Protein AF-A0A1N7PA67-F1 (afdb_monomer)

Solvent-accessible surface area (backbone atoms only — not comparable to full-atom values): 8543 Å² total; per-residue (Å²): 138,82,85,88,79,80,82,81,77,80,77,80,72,81,80,79,74,73,66,62,72,39,72,24,36,33,34,36,27,52,82,78,43,73,80,41,72,45,81,26,44,33,36,57,47,76,79,79,12,32,37,39,33,56,89,44,48,43,38,38,40,45,42,77,50,94,58,35,27,43,32,22,20,26,91,46,75,61,48,95,48,60,74,40,78,56,48,71,26,35,58,56,89,59,26,37,34,33,93,50,31,40,41,33,57,40,84,50,57,68,69,58,44,52,53,57,58,71,66,50,73,86,80,73,86,77,70,85,70,77,93,75,83,87,86,82,79,84,81,86,130

pLDDT: mean 83.37, std 19.82, range [38.62, 98.75]

Structure (mmCIF, N/CA/C/O backbone):
data_AF-A0A1N7PA67-F1
#
_entry.id   AF-A0A1N7PA67-F1
#
loop_
_atom_site.group_PDB
_atom_site.id
_atom_site.type_symbol
_atom_site.label_atom_id
_atom_site.label_alt_id
_atom_site.label_comp_id
_atom_site.label_asym_id
_atom_site.label_entity_id
_atom_site.label_seq_id
_atom_site.pdbx_PDB_ins_code
_atom_site.Cartn_x
_atom_site.Cartn_y
_atom_site.Cartn_z
_atom_site.occupancy
_atom_site.B_iso_or_equiv
_atom_site.auth_seq_id
_atom_site.auth_comp_id
_atom_site.auth_asym_id
_atom_site.auth_atom_id
_atom_site.pdbx_PDB_model_num
ATOM 1 N N . MET A 1 1 ? -14.088 21.469 63.007 1.00 38.97 1 MET A N 1
ATOM 2 C CA . MET A 1 1 ? -14.057 22.537 61.977 1.00 38.97 1 MET A CA 1
ATOM 3 C C . MET A 1 1 ? -12.636 22.572 61.430 1.00 38.97 1 MET A C 1
ATOM 5 O O . MET A 1 1 ? -11.745 22.620 62.250 1.00 38.97 1 MET A O 1
ATOM 9 N N . ARG A 1 2 ? -12.306 22.539 60.140 1.00 51.06 2 ARG A N 1
ATOM 10 C CA . ARG A 1 2 ? -13.069 22.588 58.890 1.00 51.06 2 ARG A CA 1
ATOM 11 C C . ARG A 1 2 ? -11.987 22.504 57.780 1.00 51.06 2 ARG A C 1
ATOM 13 O O . ARG A 1 2 ? -11.033 23.264 57.846 1.00 51.06 2 ARG A O 1
ATOM 20 N N . PHE A 1 3 ? -12.153 21.584 56.828 1.00 48.88 3 PHE A N 1
ATOM 21 C CA . PHE A 1 3 ? -11.489 21.474 55.511 1.00 48.88 3 PHE A CA 1
ATOM 22 C C . PHE A 1 3 ? -9.955 21.330 55.408 1.00 48.88 3 PHE A C 1
ATOM 24 O O . PHE A 1 3 ? -9.230 22.306 55.265 1.00 48.88 3 PHE A O 1
ATOM 31 N N . LEU A 1 4 ? -9.498 20.081 55.264 1.00 49.75 4 LEU A N 1
ATOM 32 C CA . LEU A 1 4 ? -8.343 19.746 54.421 1.00 49.75 4 LEU A CA 1
ATOM 33 C C . LEU A 1 4 ? -8.885 19.294 53.057 1.00 49.75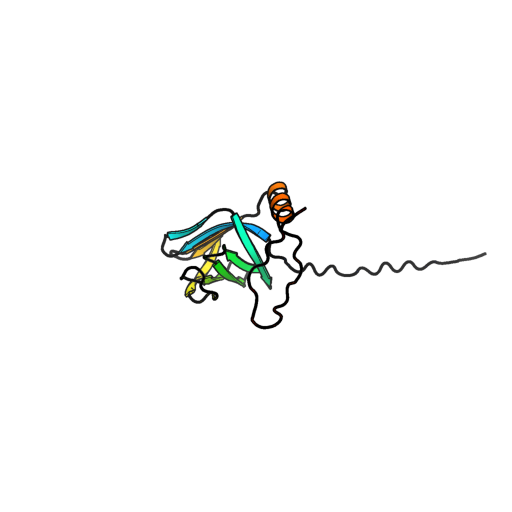 4 LEU A C 1
ATOM 35 O O . LEU A 1 4 ? -9.302 18.151 52.891 1.00 49.75 4 LEU A O 1
ATOM 39 N N . ILE A 1 5 ? -8.959 20.225 52.104 1.00 57.56 5 ILE A N 1
ATOM 40 C CA . ILE A 1 5 ? -9.274 19.927 50.701 1.00 57.56 5 ILE A CA 1
ATOM 41 C C . ILE A 1 5 ? -7.961 19.498 50.042 1.00 57.56 5 ILE A C 1
ATOM 43 O O . ILE A 1 5 ? -7.123 20.331 49.707 1.00 57.56 5 ILE A O 1
ATOM 47 N N . LEU A 1 6 ? -7.770 18.188 49.885 1.00 55.84 6 LEU A N 1
ATOM 48 C CA . LEU A 1 6 ? -6.744 17.623 49.011 1.00 55.84 6 LEU A CA 1
ATOM 49 C C . LEU A 1 6 ? -7.211 17.815 47.564 1.00 55.84 6 LEU A C 1
ATOM 51 O O . LEU A 1 6 ? -8.043 17.061 47.063 1.00 55.84 6 LEU A O 1
ATOM 55 N N . ALA A 1 7 ? -6.714 18.860 46.906 1.00 59.38 7 ALA A N 1
ATOM 56 C CA . ALA A 1 7 ? -6.933 19.080 45.483 1.00 59.38 7 ALA A CA 1
ATOM 57 C C . ALA A 1 7 ? -6.129 18.042 44.677 1.00 59.38 7 ALA A C 1
ATOM 59 O O . ALA A 1 7 ? -4.968 18.262 44.339 1.00 59.38 7 ALA A O 1
ATOM 60 N N . LEU A 1 8 ? -6.749 16.894 44.388 1.00 58.50 8 LEU A N 1
ATOM 61 C CA . LEU A 1 8 ? -6.258 15.915 43.417 1.00 58.50 8 LEU A CA 1
ATOM 62 C C . LEU A 1 8 ? -6.449 16.494 42.003 1.00 58.50 8 LEU A C 1
ATOM 64 O O . LEU A 1 8 ? -7.474 16.286 41.357 1.00 58.50 8 LEU A O 1
ATOM 68 N N . TRP A 1 9 ? -5.477 17.265 41.521 1.00 59.59 9 TRP A N 1
ATOM 69 C CA . TRP A 1 9 ? -5.400 17.612 40.103 1.00 59.59 9 TRP A CA 1
ATOM 70 C C . TRP A 1 9 ? -4.902 16.387 39.333 1.00 59.59 9 TRP A C 1
ATOM 72 O O . TRP A 1 9 ? -3.703 16.138 39.239 1.00 59.59 9 TRP A O 1
ATOM 82 N N . ALA A 1 10 ? -5.835 15.594 38.805 1.00 64.06 10 ALA A N 1
ATOM 83 C CA . ALA A 1 10 ? -5.526 14.565 37.823 1.00 64.06 10 ALA A CA 1
ATOM 84 C C . ALA A 1 10 ? -5.069 15.256 36.528 1.00 64.06 10 ALA A C 1
ATOM 86 O O . ALA A 1 10 ? -5.883 15.738 35.741 1.00 64.06 10 ALA A O 1
ATOM 87 N N . VAL A 1 11 ? -3.754 15.352 36.332 1.00 66.25 11 VAL A N 1
ATOM 88 C CA . VAL A 1 11 ? -3.163 15.793 35.066 1.00 66.25 11 VAL A CA 1
ATOM 89 C C . VAL A 1 11 ? -3.494 14.731 34.016 1.00 66.25 11 VAL A C 1
ATOM 91 O O . VAL A 1 11 ? -2.887 13.663 33.984 1.00 66.25 11 VAL A O 1
ATOM 94 N N . LEU A 1 12 ? -4.491 15.013 33.176 1.00 62.56 12 LEU A N 1
ATOM 95 C CA . LEU A 1 12 ? -4.770 14.265 31.951 1.00 62.56 12 LEU A CA 1
ATOM 96 C C . LEU A 1 12 ? -3.612 14.516 30.981 1.00 62.56 12 LEU A C 1
ATOM 98 O O . LEU A 1 12 ? -3.642 15.463 30.199 1.00 62.56 12 LEU A O 1
ATOM 102 N N . LEU A 1 13 ? -2.560 13.704 31.070 1.00 60.62 13 LEU A N 1
ATOM 103 C CA . LEU A 1 13 ? -1.516 13.673 30.053 1.00 60.62 13 LEU A CA 1
ATOM 104 C C . LEU A 1 13 ? -2.157 13.170 28.749 1.00 60.62 13 LEU A C 1
ATOM 106 O O . LEU A 1 13 ? -2.636 12.033 28.726 1.00 60.62 13 LEU A O 1
ATOM 110 N N . PRO A 1 14 ? -2.208 13.971 27.669 1.00 52.53 14 PRO A N 1
ATOM 111 C CA . PRO A 1 14 ? -2.666 13.474 26.383 1.00 52.53 14 PRO A CA 1
ATOM 112 C C . PRO A 1 14 ? -1.706 12.375 25.925 1.00 52.53 14 PRO A C 1
ATOM 114 O O . PRO A 1 14 ? -0.515 12.611 25.721 1.00 52.53 14 PRO A O 1
ATOM 117 N N . SER A 1 15 ? -2.217 11.151 25.796 1.00 56.06 15 SER A N 1
ATOM 118 C CA . SER A 1 15 ? -1.483 10.047 25.190 1.00 56.06 15 SER A CA 1
ATOM 119 C C . SER A 1 15 ? -1.315 10.350 23.706 1.00 56.06 15 SER A C 1
ATOM 121 O O . SER A 1 15 ? -2.202 10.085 22.897 1.00 56.06 15 SER A O 1
ATOM 123 N N . PHE A 1 16 ? -0.178 10.933 23.338 1.00 51.09 16 PHE A N 1
ATOM 124 C CA . PHE A 1 16 ? 0.253 10.955 21.950 1.00 51.09 16 PHE A CA 1
ATOM 125 C C . PHE A 1 16 ? 0.626 9.519 21.575 1.00 51.09 16 PHE A C 1
ATOM 127 O O . PHE A 1 16 ? 1.750 9.078 21.799 1.00 51.09 16 PHE A O 1
ATOM 134 N N . ALA A 1 17 ? -0.346 8.758 21.071 1.00 56.59 17 ALA A N 1
ATOM 135 C CA . ALA A 1 17 ? -0.073 7.472 20.455 1.00 56.59 17 ALA A CA 1
ATOM 136 C C . ALA A 1 17 ? 0.718 7.747 19.173 1.00 56.59 17 ALA A C 1
ATOM 138 O O . ALA A 1 17 ? 0.150 8.163 18.161 1.00 56.59 17 ALA A O 1
ATOM 139 N N . LEU A 1 18 ? 2.041 7.570 19.233 1.00 55.53 18 LEU A N 1
ATOM 140 C CA . LEU A 1 18 ? 2.832 7.439 18.020 1.00 55.53 18 LEU A CA 1
ATOM 141 C C . LEU A 1 18 ? 2.254 6.249 17.266 1.00 55.53 18 LEU A C 1
ATOM 143 O O . LEU A 1 18 ? 2.085 5.161 17.816 1.00 55.53 18 LEU A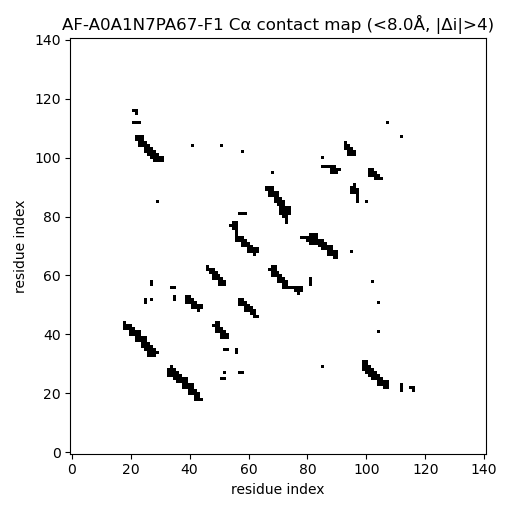 O 1
ATOM 147 N N . ALA A 1 19 ? 1.835 6.511 16.038 1.00 64.81 19 ALA A N 1
ATOM 148 C CA . ALA A 1 19 ? 1.224 5.500 15.214 1.00 64.81 19 ALA A CA 1
ATOM 149 C C . ALA A 1 19 ? 2.346 4.532 14.804 1.00 64.81 19 ALA A C 1
ATOM 151 O O . ALA A 1 19 ? 3.168 4.846 13.947 1.00 64.81 19 ALA A O 1
ATOM 152 N N . ASP A 1 20 ? 2.428 3.409 15.512 1.00 82.75 20 ASP A N 1
ATOM 153 C CA . ASP A 1 20 ? 3.512 2.444 15.354 1.00 82.75 20 ASP A CA 1
ATOM 154 C C . ASP A 1 20 ? 3.284 1.545 14.131 1.00 82.75 20 ASP A C 1
ATOM 156 O O . ASP A 1 20 ? 2.153 1.360 13.653 1.00 82.75 20 ASP A O 1
ATOM 160 N N . THR A 1 21 ? 4.375 0.988 13.617 1.00 90.50 21 THR A N 1
ATOM 161 C CA . THR A 1 21 ? 4.321 0.017 12.529 1.00 90.50 21 THR A CA 1
ATOM 162 C C . THR A 1 21 ? 3.699 -1.268 13.058 1.00 90.50 21 THR A C 1
ATOM 164 O O . THR A 1 21 ? 4.099 -1.791 14.094 1.00 90.50 21 THR A O 1
ATOM 167 N N . ARG A 1 22 ? 2.699 -1.794 12.350 1.00 92.19 22 ARG A N 1
ATOM 168 C CA . ARG A 1 22 ? 1.937 -2.966 12.797 1.00 92.19 22 ARG A CA 1
ATOM 169 C C . ARG A 1 22 ? 1.795 -4.014 11.699 1.00 92.19 22 ARG A C 1
ATOM 171 O O . ARG A 1 22 ? 1.769 -3.655 10.521 1.00 92.19 22 ARG A O 1
ATOM 178 N N . PRO A 1 23 ? 1.631 -5.293 12.059 1.00 94.31 23 PRO A N 1
ATOM 179 C CA . PRO A 1 23 ? 1.357 -6.338 11.088 1.00 94.31 23 PRO A CA 1
ATOM 180 C C . PRO A 1 23 ? -0.084 -6.235 10.562 1.00 94.31 23 PRO A C 1
ATOM 182 O O . PRO A 1 23 ? -1.033 -6.002 11.312 1.00 94.31 23 PRO A O 1
ATOM 185 N N . VAL A 1 24 ? -0.245 -6.437 9.258 1.00 96.88 24 VAL A N 1
ATOM 186 C CA . VAL A 1 24 ? -1.528 -6.508 8.544 1.00 96.88 24 VAL A CA 1
ATOM 187 C C . VAL A 1 24 ? -1.511 -7.691 7.579 1.00 96.88 24 VAL A C 1
ATOM 189 O O . VAL A 1 24 ? -0.452 -8.241 7.279 1.00 96.88 24 VAL A O 1
ATOM 192 N N . ASN A 1 25 ? -2.673 -8.078 7.063 1.00 97.75 25 ASN A N 1
ATOM 193 C CA . ASN A 1 25 ? -2.727 -8.822 5.808 1.00 97.75 25 ASN A CA 1
ATOM 194 C C . ASN A 1 25 ? -2.797 -7.796 4.669 1.00 97.75 25 ASN A C 1
ATOM 196 O O . ASN A 1 25 ? -3.614 -6.879 4.747 1.00 97.75 25 ASN A O 1
ATOM 200 N N . CYS A 1 26 ? -1.971 -7.907 3.632 1.00 98.25 26 CYS A N 1
ATOM 201 C CA . CYS A 1 26 ? -1.977 -6.945 2.532 1.00 98.25 26 CYS A CA 1
ATOM 202 C C . CYS A 1 26 ? -1.788 -7.577 1.157 1.00 98.25 26 CYS A C 1
ATOM 204 O O . CYS A 1 26 ? -1.392 -8.735 1.012 1.00 98.25 26 CYS A O 1
ATOM 206 N N . GLU A 1 27 ? -2.086 -6.772 0.142 1.00 98.56 27 GLU A N 1
ATOM 207 C CA . GLU A 1 27 ? -1.802 -7.057 -1.257 1.00 98.56 27 GLU A CA 1
ATOM 208 C C . GLU A 1 27 ? -1.228 -5.810 -1.927 1.00 98.56 27 GLU A C 1
ATOM 210 O O . GLU A 1 27 ? -1.759 -4.716 -1.736 1.00 98.56 27 GLU A O 1
ATOM 215 N N . ILE A 1 28 ? -0.185 -5.990 -2.739 1.00 98.69 28 ILE A N 1
ATOM 216 C CA . ILE A 1 28 ? 0.322 -4.969 -3.661 1.00 98.69 28 ILE A CA 1
ATOM 217 C C . ILE A 1 28 ? 0.360 -5.584 -5.054 1.00 98.69 28 ILE A C 1
ATOM 219 O O . ILE A 1 28 ? 1.160 -6.483 -5.323 1.00 98.69 28 ILE A O 1
ATOM 223 N N . THR A 1 29 ? -0.506 -5.085 -5.928 1.00 98.75 29 THR A N 1
ATOM 224 C CA . THR A 1 29 ? -0.617 -5.489 -7.327 1.00 98.75 29 THR A CA 1
ATOM 225 C C . THR A 1 29 ? -0.329 -4.292 -8.216 1.00 98.75 29 THR A C 1
ATOM 227 O O . THR A 1 29 ? -1.002 -3.270 -8.088 1.00 98.75 29 THR A O 1
ATOM 230 N N . VAL A 1 30 ? 0.639 -4.422 -9.123 1.00 98.44 30 VAL A N 1
ATOM 231 C CA . VAL A 1 30 ? 1.025 -3.377 -10.082 1.00 98.44 30 VAL A CA 1
ATOM 232 C C . VAL A 1 30 ? 1.199 -4.014 -11.455 1.00 98.44 30 VAL A C 1
ATOM 234 O O . VAL A 1 30 ? 1.783 -5.087 -11.581 1.00 98.44 30 VAL A O 1
ATOM 237 N N . GLY A 1 31 ? 0.620 -3.411 -12.494 1.00 96.94 31 GLY A N 1
ATOM 238 C CA . GLY A 1 31 ? 0.635 -3.980 -13.846 1.00 96.94 31 GLY A CA 1
ATOM 239 C C . GLY A 1 31 ? -0.032 -5.361 -13.940 1.00 96.94 31 GLY A C 1
ATOM 240 O O . GLY A 1 31 ? 0.305 -6.148 -14.817 1.00 96.94 31 GLY A O 1
ATOM 241 N N . GLY A 1 32 ? -0.945 -5.682 -13.016 1.00 94.62 32 GLY A N 1
ATOM 242 C CA . GLY A 1 32 ? -1.582 -7.001 -12.918 1.00 94.62 32 GLY A CA 1
ATOM 243 C C . GLY A 1 32 ? -0.739 -8.086 -12.234 1.00 94.62 32 GLY A C 1
ATOM 244 O O . GLY A 1 32 ? -1.214 -9.212 -12.092 1.00 94.62 32 GLY A O 1
ATOM 245 N N . VAL A 1 33 ? 0.472 -7.769 -11.768 1.00 97.94 33 VAL A N 1
ATOM 246 C CA . VAL A 1 33 ? 1.344 -8.699 -11.038 1.00 97.94 33 VAL A CA 1
ATOM 247 C C . VAL A 1 33 ? 1.224 -8.455 -9.536 1.00 97.94 33 VAL A C 1
ATOM 249 O O . VAL A 1 33 ? 1.361 -7.324 -9.077 1.00 97.94 33 VAL A O 1
ATOM 252 N N . ARG A 1 34 ? 0.977 -9.519 -8.761 1.00 98.12 34 ARG A N 1
ATOM 253 C CA . ARG A 1 34 ? 0.918 -9.478 -7.289 1.00 98.12 34 ARG A CA 1
ATOM 254 C C . ARG A 1 34 ? 2.333 -9.570 -6.715 1.00 98.12 34 ARG A C 1
ATOM 256 O O . ARG A 1 34 ? 2.889 -10.660 -6.625 1.00 98.12 34 ARG A O 1
ATOM 263 N N . HIS A 1 35 ? 2.908 -8.436 -6.330 1.00 98.25 35 HIS A N 1
ATOM 264 C CA . HIS A 1 35 ? 4.260 -8.347 -5.764 1.00 98.25 35 HIS A CA 1
ATOM 265 C C . HIS A 1 35 ? 4.302 -8.680 -4.270 1.00 98.25 35 HIS A C 1
ATOM 267 O O . HIS A 1 35 ? 5.281 -9.241 -3.782 1.00 98.25 35 HIS A O 1
ATOM 273 N N . VAL A 1 36 ? 3.229 -8.357 -3.543 1.00 98.31 36 VAL A N 1
ATOM 274 C CA . VAL A 1 36 ? 3.073 -8.687 -2.120 1.00 98.31 36 VAL A CA 1
ATOM 275 C C . VAL A 1 36 ? 1.705 -9.313 -1.903 1.00 98.31 36 VAL A C 1
ATOM 277 O O . VAL A 1 36 ? 0.708 -8.865 -2.469 1.00 98.31 36 VAL A O 1
ATOM 280 N N . THR A 1 37 ? 1.646 -10.368 -1.097 1.00 97.62 37 THR A N 1
ATOM 281 C CA . THR A 1 37 ? 0.405 -10.999 -0.637 1.00 97.62 37 THR A CA 1
ATOM 282 C C . THR A 1 37 ? 0.650 -11.639 0.724 1.00 97.62 37 THR A C 1
ATOM 284 O O . THR A 1 37 ? 1.688 -12.266 0.930 1.00 97.62 37 THR A O 1
ATOM 287 N N . GLY A 1 38 ? -0.318 -11.529 1.630 1.00 96.00 38 GLY A N 1
ATOM 288 C CA . GLY A 1 38 ? -0.252 -12.155 2.947 1.00 96.00 38 GLY A CA 1
ATOM 289 C C . GLY A 1 38 ? 0.190 -11.178 4.029 1.00 96.00 38 GLY A C 1
ATOM 290 O O . GLY A 1 38 ? -0.048 -9.972 3.940 1.00 96.00 38 GLY A O 1
ATOM 291 N N . ARG A 1 39 ? 0.824 -11.707 5.080 1.00 95.25 39 ARG A N 1
ATOM 292 C CA . ARG A 1 39 ? 1.271 -10.893 6.212 1.00 95.25 39 ARG A CA 1
ATOM 293 C C . ARG A 1 39 ? 2.369 -9.925 5.782 1.00 95.25 39 ARG A C 1
ATOM 295 O O . ARG A 1 39 ? 3.344 -10.324 5.152 1.00 95.25 39 ARG A O 1
ATOM 302 N N . CYS A 1 40 ? 2.209 -8.666 6.155 1.00 96.38 40 CYS A N 1
ATOM 303 C CA . CYS A 1 40 ? 3.136 -7.601 5.816 1.00 96.38 40 CYS A CA 1
ATOM 304 C C . CYS A 1 40 ? 3.047 -6.475 6.861 1.00 96.38 40 CYS A C 1
ATOM 306 O O . CYS A 1 40 ? 2.191 -6.525 7.751 1.00 96.38 40 CYS A O 1
ATOM 308 N N . TYR A 1 41 ? 3.926 -5.479 6.793 1.00 95.38 41 TYR A N 1
ATOM 309 C CA . TYR A 1 41 ? 3.878 -4.338 7.701 1.00 95.38 41 TYR A CA 1
ATOM 310 C C . TYR A 1 41 ? 2.968 -3.233 7.157 1.00 95.38 41 TYR A C 1
ATOM 312 O O . TYR A 1 41 ? 2.835 -3.034 5.950 1.00 95.38 41 TYR A O 1
ATOM 320 N N . PHE A 1 42 ? 2.371 -2.476 8.070 1.00 97.25 42 PHE A N 1
ATOM 321 C CA . PHE A 1 42 ? 1.668 -1.228 7.810 1.00 97.25 42 PHE A CA 1
ATOM 322 C C . PHE A 1 42 ? 2.247 -0.159 8.727 1.00 97.25 42 PHE A C 1
ATOM 324 O O . PHE A 1 42 ? 2.147 -0.273 9.950 1.00 97.25 42 PHE A O 1
ATOM 331 N N . SER A 1 43 ? 2.804 0.892 8.140 1.00 96.19 43 SER A N 1
ATOM 332 C CA . SER A 1 43 ? 3.356 2.035 8.857 1.00 96.19 43 SER A CA 1
ATOM 333 C C . SER A 1 43 ? 2.463 3.263 8.632 1.00 96.19 43 SER A C 1
ATOM 335 O O . SER A 1 43 ? 2.458 3.831 7.534 1.00 96.19 43 SER A O 1
ATOM 337 N N . PRO A 1 44 ? 1.628 3.648 9.614 1.00 96.00 44 PRO A N 1
ATOM 338 C CA . PRO A 1 44 ? 0.764 4.822 9.500 1.00 96.00 44 PRO A CA 1
ATOM 339 C C . PRO A 1 44 ? 1.575 6.128 9.443 1.00 96.00 44 PRO A C 1
ATOM 341 O O . PRO A 1 44 ? 2.572 6.297 10.136 1.00 96.00 44 PRO A O 1
ATOM 344 N N . ARG A 1 45 ? 1.096 7.090 8.655 1.00 94.44 45 ARG A N 1
ATOM 345 C CA . ARG A 1 45 ? 1.586 8.474 8.575 1.00 94.44 45 ARG A CA 1
ATOM 346 C C . ARG A 1 45 ? 0.430 9.452 8.843 1.00 94.44 45 ARG A C 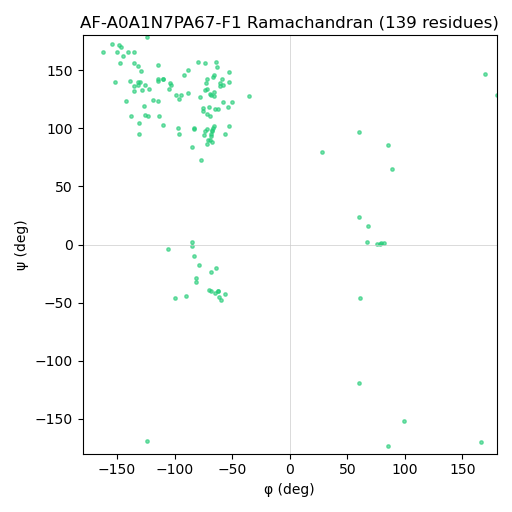1
ATOM 348 O O . ARG A 1 45 ? -0.711 9.058 9.094 1.00 94.44 45 ARG A O 1
ATOM 355 N N . SER A 1 46 ? 0.721 10.752 8.836 1.00 92.44 46 SER A N 1
ATOM 356 C CA . SER A 1 46 ? -0.285 11.790 9.081 1.00 92.44 46 SER A CA 1
ATOM 357 C C . SER A 1 46 ? -1.384 11.808 8.008 1.00 92.44 46 SER A C 1
ATOM 359 O O . SER A 1 46 ? -1.191 11.401 6.861 1.00 92.44 46 SER A O 1
ATOM 361 N N . GLY A 1 47 ? -2.575 12.273 8.395 1.00 92.19 47 GLY A N 1
ATOM 362 C CA . GLY A 1 47 ? -3.697 12.453 7.465 1.00 92.19 47 GLY A CA 1
ATOM 363 C C . GLY A 1 47 ? -4.292 11.155 6.906 1.00 92.19 47 GLY A C 1
ATOM 364 O O . GLY A 1 47 ? -4.999 11.201 5.908 1.00 92.19 47 GLY A O 1
ATOM 365 N N . GLY A 1 48 ? -4.008 10.001 7.520 1.00 94.31 48 GLY A N 1
ATOM 366 C CA . GLY A 1 48 ? -4.443 8.695 7.016 1.00 94.31 48 GLY A CA 1
ATOM 367 C C . GLY A 1 48 ? -3.550 8.127 5.911 1.00 94.31 48 GLY A C 1
ATOM 368 O O . GLY A 1 48 ? -3.825 7.031 5.432 1.00 94.31 48 GLY A O 1
ATOM 369 N N . SER A 1 49 ? -2.481 8.838 5.541 1.00 97.62 49 SER A N 1
ATOM 370 C CA . SER A 1 49 ? -1.421 8.317 4.677 1.00 97.62 49 SER A CA 1
ATOM 371 C C . SER A 1 49 ? -0.695 7.160 5.356 1.00 97.62 49 SER A C 1
ATOM 373 O O . SER A 1 49 ? -0.703 7.051 6.583 1.00 97.62 49 SER A O 1
ATOM 375 N N . PHE A 1 50 ? -0.050 6.292 4.587 1.00 98.12 50 PHE A N 1
ATOM 376 C CA . PHE A 1 50 ? 0.684 5.156 5.141 1.00 98.12 50 PHE A CA 1
ATOM 377 C C . PHE A 1 50 ? 1.683 4.577 4.144 1.00 98.12 50 PHE A C 1
ATOM 379 O O . PHE A 1 50 ? 1.616 4.840 2.946 1.00 98.12 50 PHE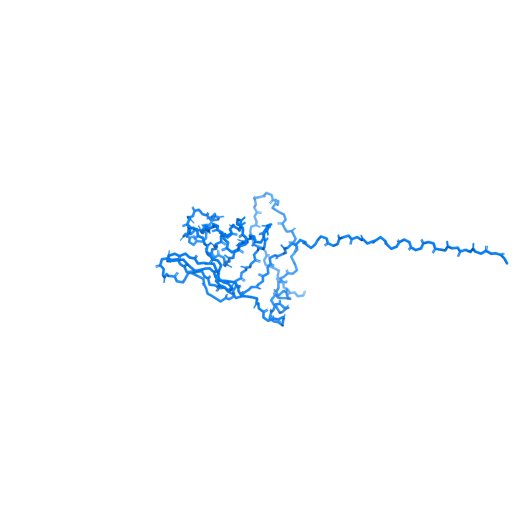 A O 1
ATOM 386 N N . GLN A 1 51 ? 2.584 3.751 4.662 1.00 98.25 51 GLN A N 1
ATOM 387 C CA . GLN A 1 51 ? 3.371 2.804 3.885 1.00 98.25 51 GLN A CA 1
ATOM 388 C C . GLN A 1 51 ? 2.906 1.383 4.205 1.00 98.25 51 GLN A C 1
ATOM 390 O O . GLN A 1 51 ? 2.569 1.080 5.351 1.00 98.25 51 GLN A O 1
ATOM 395 N N . VAL A 1 52 ? 2.879 0.509 3.207 1.00 98.56 52 VAL A N 1
ATOM 396 C CA . VAL A 1 52 ? 2.542 -0.908 3.374 1.00 98.56 52 VAL A CA 1
ATOM 397 C C . VAL A 1 52 ? 3.470 -1.757 2.521 1.00 98.56 52 VAL A C 1
ATOM 399 O O . VAL A 1 52 ? 3.792 -1.370 1.399 1.00 98.56 52 VAL A O 1
ATOM 402 N N . GLY A 1 53 ? 3.904 -2.908 3.025 1.00 97.94 53 GLY A N 1
ATOM 403 C CA . GLY A 1 53 ? 4.805 -3.766 2.268 1.00 97.94 53 GLY A CA 1
ATOM 404 C C . GLY A 1 53 ? 5.469 -4.857 3.087 1.00 97.94 53 GLY A C 1
ATOM 405 O O . GLY A 1 53 ? 5.107 -5.123 4.231 1.00 97.94 53 GLY A O 1
ATOM 406 N N . ASN A 1 54 ? 6.447 -5.502 2.471 1.00 96.38 54 ASN A N 1
ATOM 407 C CA . ASN A 1 54 ? 7.370 -6.430 3.110 1.00 96.38 54 ASN A CA 1
ATOM 408 C C . ASN A 1 54 ? 8.814 -5.960 2.868 1.00 96.38 54 ASN A C 1
ATOM 410 O O . ASN A 1 54 ? 9.038 -4.855 2.374 1.00 96.38 54 ASN A O 1
ATOM 414 N N . ASP A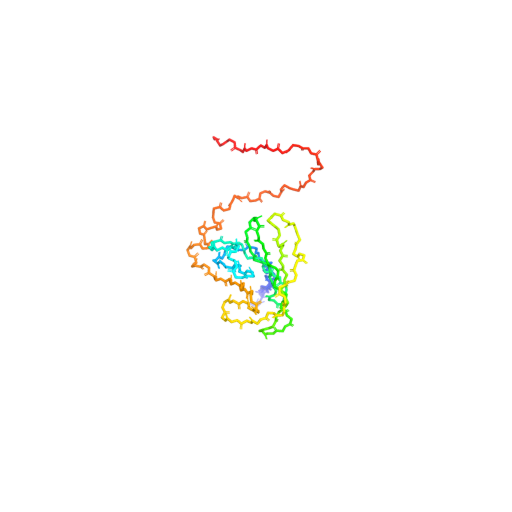 1 55 ? 9.790 -6.804 3.190 1.00 94.06 55 ASP A N 1
ATOM 415 C CA . ASP A 1 55 ? 11.208 -6.456 3.060 1.00 94.06 55 ASP A CA 1
ATOM 416 C C . ASP A 1 55 ? 11.648 -6.208 1.608 1.00 94.06 55 ASP A C 1
ATOM 418 O O . ASP A 1 55 ? 12.670 -5.573 1.377 1.00 94.06 55 ASP A O 1
ATOM 422 N N . SER A 1 56 ? 10.899 -6.708 0.619 1.00 96.25 56 SER A N 1
ATOM 423 C CA . SER A 1 56 ? 11.243 -6.603 -0.805 1.00 96.25 56 SER A CA 1
ATOM 424 C C . SER A 1 56 ? 10.491 -5.493 -1.527 1.00 96.25 56 SER A C 1
ATOM 426 O O . SER A 1 56 ? 11.101 -4.747 -2.287 1.00 96.25 56 SER A O 1
ATOM 428 N N . TYR A 1 57 ? 9.181 -5.385 -1.322 1.00 98.44 57 TYR A N 1
ATOM 429 C CA . TYR A 1 57 ? 8.321 -4.439 -2.027 1.00 98.44 57 TYR A CA 1
ATOM 430 C C . TYR A 1 57 ? 7.436 -3.678 -1.054 1.00 98.44 57 TYR A C 1
ATOM 432 O O . TYR A 1 57 ? 6.866 -4.258 -0.125 1.00 98.44 57 TYR A O 1
ATOM 440 N N . PHE A 1 58 ? 7.265 -2.387 -1.318 1.00 98.56 58 PHE A N 1
ATOM 441 C CA . PHE A 1 58 ? 6.380 -1.531 -0.543 1.00 98.56 58 PHE A CA 1
ATOM 442 C C . PHE A 1 58 ? 5.754 -0.438 -1.396 1.00 98.56 58 PHE A C 1
ATOM 444 O O . PHE A 1 58 ? 6.291 -0.040 -2.431 1.00 98.56 58 PHE A O 1
ATOM 451 N N . ALA A 1 59 ? 4.613 0.054 -0.925 1.00 98.75 59 ALA A N 1
ATOM 452 C CA . ALA A 1 59 ? 3.894 1.168 -1.505 1.00 98.75 59 ALA A CA 1
ATOM 453 C C . ALA A 1 59 ? 3.632 2.247 -0.451 1.00 98.75 59 ALA A C 1
ATOM 455 O O . ALA A 1 59 ? 3.218 1.952 0.672 1.00 98.75 59 ALA A O 1
ATOM 456 N N . ASP A 1 60 ? 3.835 3.493 -0.857 1.00 98.44 60 ASP A N 1
ATOM 457 C CA . ASP A 1 60 ? 3.434 4.697 -0.148 1.00 98.44 60 ASP A CA 1
ATOM 458 C C . ASP A 1 60 ? 2.088 5.172 -0.699 1.00 98.44 60 ASP A C 1
ATOM 460 O O . ASP A 1 60 ? 1.941 5.400 -1.901 1.00 98.44 60 ASP A O 1
ATOM 464 N N . VAL A 1 61 ? 1.112 5.342 0.190 1.00 98.62 61 VAL A N 1
ATOM 465 C CA . VAL A 1 61 ? -0.204 5.910 -0.112 1.00 98.62 61 VAL A CA 1
ATOM 466 C C . VAL A 1 61 ? -0.323 7.245 0.609 1.00 98.62 61 VAL A C 1
ATOM 468 O O . VAL A 1 61 ? -0.419 7.296 1.837 1.00 98.62 61 VAL A O 1
ATOM 471 N N . SER A 1 62 ? -0.322 8.325 -0.164 1.00 98.31 62 SER A N 1
ATOM 472 C CA . SER A 1 62 ? -0.447 9.700 0.318 1.00 98.31 62 SER A CA 1
ATOM 473 C C . SER A 1 62 ? -1.895 10.152 0.190 1.00 98.31 62 SER A C 1
ATOM 475 O O . SER A 1 62 ? -2.353 10.479 -0.902 1.00 98.31 62 SER A O 1
ATOM 477 N N . VAL A 1 63 ? -2.640 10.133 1.294 1.00 98.12 63 VAL A N 1
ATOM 478 C CA . VAL A 1 63 ? -4.056 10.514 1.306 1.00 98.12 63 VAL A CA 1
ATOM 479 C C . VAL A 1 63 ? -4.175 12.031 1.221 1.00 98.12 63 VAL A C 1
ATOM 481 O O . VAL A 1 63 ? -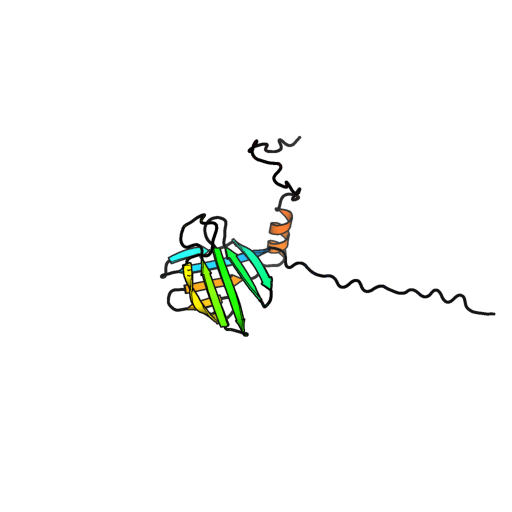3.743 12.756 2.114 1.00 98.12 63 VAL A O 1
ATOM 484 N N . ASN A 1 64 ? -4.802 12.498 0.145 1.00 96.00 64 ASN A N 1
ATOM 485 C CA . ASN A 1 64 ? -4.981 13.920 -0.137 1.00 96.00 64 ASN A CA 1
ATOM 486 C C . ASN A 1 64 ? -6.285 14.443 0.472 1.00 96.00 64 ASN A C 1
ATOM 488 O O . ASN A 1 64 ? -6.340 15.518 1.062 1.00 96.00 64 ASN A O 1
ATOM 492 N N . THR A 1 65 ? -7.360 13.672 0.307 1.00 96.62 65 THR A N 1
ATOM 493 C CA . THR A 1 65 ? -8.702 13.942 0.843 1.00 96.62 65 THR A CA 1
ATOM 494 C C . THR A 1 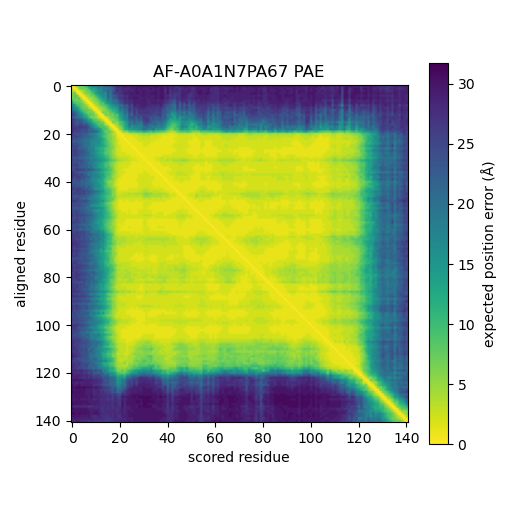65 ? -9.403 12.606 1.103 1.00 96.62 65 THR A C 1
ATOM 496 O O . THR A 1 65 ? -8.943 11.579 0.596 1.00 96.62 65 THR A O 1
ATOM 499 N N . PRO A 1 66 ? -10.514 12.565 1.863 1.00 96.19 66 PRO A N 1
ATOM 500 C CA . PRO A 1 66 ? -11.246 11.320 2.081 1.00 96.19 66 PRO A CA 1
ATOM 501 C C . PRO A 1 66 ? -11.550 10.591 0.761 1.00 96.19 66 PRO A C 1
ATOM 503 O O . PRO A 1 66 ? -12.157 11.156 -0.147 1.00 96.19 66 PRO A O 1
ATOM 506 N N . GLY A 1 67 ? -11.090 9.343 0.647 1.00 97.19 67 GLY A N 1
ATOM 507 C CA . GLY A 1 67 ? -11.282 8.499 -0.535 1.00 97.19 67 GLY A CA 1
ATOM 508 C C . GLY A 1 67 ? -10.369 8.783 -1.739 1.00 97.19 67 GLY A C 1
ATOM 509 O O . GLY A 1 67 ? -10.498 8.086 -2.748 1.00 97.19 67 GLY A O 1
ATOM 510 N N . GLN A 1 68 ? -9.449 9.754 -1.661 1.00 98.31 68 GLN A N 1
ATOM 511 C CA . GLN A 1 68 ? -8.502 10.089 -2.737 1.00 98.31 68 GLN A CA 1
ATOM 512 C C . GLN A 1 68 ? -7.059 10.124 -2.225 1.00 98.31 68 GLN A C 1
ATOM 514 O O . GLN A 1 68 ? -6.765 10.783 -1.225 1.00 98.31 68 GLN A O 1
ATOM 519 N N . ALA A 1 69 ? -6.149 9.478 -2.947 1.00 98.50 69 ALA A N 1
ATOM 520 C CA . ALA A 1 69 ? -4.731 9.450 -2.609 1.00 98.50 69 ALA A CA 1
ATOM 521 C C . ALA A 1 69 ? -3.854 9.451 -3.864 1.00 98.50 69 ALA A C 1
ATOM 523 O O . ALA A 1 69 ? -4.324 9.096 -4.941 1.00 98.50 69 ALA A O 1
ATOM 524 N N . ASP A 1 70 ? -2.580 9.787 -3.710 1.00 98.31 70 ASP A N 1
ATOM 525 C CA . ASP A 1 70 ? -1.541 9.485 -4.694 1.00 98.31 70 ASP A CA 1
ATOM 526 C C . ASP A 1 70 ? -0.703 8.307 -4.201 1.00 98.31 70 ASP A C 1
ATOM 528 O O . ASP A 1 70 ? -0.376 8.215 -3.015 1.00 98.31 70 ASP A O 1
ATOM 532 N N . GLY A 1 71 ? -0.361 7.393 -5.107 1.00 98.19 71 GLY A N 1
ATOM 533 C CA . GLY A 1 71 ? 0.444 6.218 -4.788 1.00 98.19 71 GLY A CA 1
ATOM 534 C C . GLY A 1 71 ? 1.838 6.273 -5.394 1.00 98.19 71 GLY A C 1
ATOM 535 O O . GLY A 1 71 ? 1.995 6.682 -6.544 1.00 98.19 71 GLY A O 1
ATOM 536 N N . HIS A 1 72 ? 2.830 5.787 -4.653 1.00 98.62 72 HIS A N 1
ATOM 537 C CA . HIS A 1 72 ? 4.164 5.485 -5.169 1.00 98.62 72 HIS A CA 1
ATOM 538 C C . HIS A 1 72 ? 4.639 4.130 -4.640 1.00 98.62 72 HIS A C 1
ATOM 540 O O . HIS A 1 72 ? 4.185 3.680 -3.594 1.00 98.62 72 HIS A O 1
ATOM 546 N N . TRP A 1 73 ? 5.554 3.466 -5.336 1.00 98.69 73 TRP A N 1
ATOM 547 C CA . TRP A 1 73 ? 6.143 2.202 -4.890 1.00 98.69 73 TRP A CA 1
ATOM 548 C C . TRP A 1 73 ? 7.592 2.078 -5.329 1.00 98.69 73 TRP A C 1
ATOM 550 O O . TRP A 1 73 ? 8.105 2.897 -6.093 1.00 98.69 73 TRP A O 1
ATOM 560 N N . ASN A 1 74 ? 8.272 1.068 -4.805 1.00 98.31 74 ASN A N 1
ATOM 561 C CA . ASN A 1 74 ? 9.699 0.906 -5.023 1.00 98.31 74 ASN A CA 1
ATOM 562 C C . ASN A 1 74 ? 10.072 0.300 -6.384 1.00 98.31 74 ASN A C 1
ATOM 564 O O . ASN A 1 74 ? 11.199 0.504 -6.807 1.00 98.31 74 ASN A O 1
ATOM 568 N N . ALA A 1 75 ? 9.138 -0.342 -7.099 1.00 97.56 75 ALA A N 1
ATOM 569 C CA . ALA A 1 75 ? 9.286 -0.975 -8.424 1.00 97.56 75 ALA A CA 1
ATOM 570 C C . ALA A 1 75 ? 10.304 -2.119 -8.533 1.00 97.56 75 ALA A C 1
ATOM 572 O O . ALA A 1 75 ? 9.979 -3.176 -9.071 1.00 97.56 75 ALA A O 1
ATOM 573 N N . ASP A 1 76 ? 11.496 -1.924 -7.988 1.00 97.50 76 ASP A N 1
ATOM 574 C CA . ASP A 1 76 ? 12.564 -2.901 -7.900 1.00 97.50 76 ASP A CA 1
ATOM 575 C C . ASP A 1 76 ? 12.633 -3.465 -6.477 1.00 97.50 76 ASP A C 1
ATOM 577 O O . ASP A 1 76 ? 12.549 -2.706 -5.501 1.00 97.50 76 ASP A O 1
ATOM 581 N N . PRO A 1 77 ? 12.810 -4.789 -6.327 1.00 95.81 77 PRO A N 1
ATOM 582 C CA . PRO A 1 77 ? 12.900 -5.403 -5.016 1.00 95.81 77 PRO A CA 1
ATOM 583 C C . PRO A 1 77 ? 14.096 -4.832 -4.250 1.00 95.81 77 PRO A C 1
ATOM 585 O O . PRO A 1 77 ? 15.175 -4.658 -4.814 1.00 95.81 77 PRO A O 1
ATOM 588 N N . LEU A 1 78 ? 13.909 -4.580 -2.954 1.00 92.81 78 LEU A N 1
ATOM 589 C CA . LEU A 1 78 ? 14.918 -4.027 -2.039 1.00 92.81 78 LEU A CA 1
ATOM 590 C C . LEU A 1 78 ? 15.338 -2.574 -2.329 1.00 92.81 78 LEU A C 1
ATOM 592 O O . LEU A 1 78 ? 16.185 -2.046 -1.605 1.00 92.81 78 LEU A O 1
ATOM 596 N N . SER A 1 79 ? 14.760 -1.895 -3.332 1.00 95.50 79 SER A N 1
ATOM 597 C CA . SER A 1 79 ? 14.971 -0.449 -3.477 1.00 95.50 79 SER A CA 1
ATOM 598 C C . SER A 1 79 ? 14.450 0.276 -2.235 1.00 95.50 79 SER A C 1
ATOM 600 O O . SER A 1 79 ? 13.363 -0.029 -1.747 1.00 95.50 79 SER A O 1
ATOM 602 N N . THR A 1 80 ? 15.216 1.244 -1.730 1.00 93.62 80 THR A N 1
ATOM 603 C CA . THR A 1 80 ? 14.944 1.950 -0.467 1.00 93.62 80 THR A CA 1
ATOM 604 C C . THR A 1 80 ? 13.986 3.131 -0.613 1.00 93.62 80 THR A C 1
ATOM 606 O O . THR A 1 80 ? 13.670 3.790 0.377 1.00 93.62 80 THR A O 1
ATOM 609 N N . HIS A 1 81 ? 13.521 3.428 -1.830 1.00 94.94 81 HIS A N 1
ATOM 610 C CA . HIS A 1 81 ? 12.664 4.577 -2.116 1.00 94.94 81 HIS A CA 1
ATOM 611 C C . HIS A 1 81 ? 11.431 4.180 -2.931 1.00 94.94 81 HIS A C 1
ATOM 613 O O . HIS A 1 81 ? 11.531 3.419 -3.890 1.00 94.94 81 HIS A O 1
ATOM 619 N N . ALA A 1 82 ? 10.272 4.757 -2.593 1.00 96.12 82 ALA A N 1
ATOM 620 C CA . ALA A 1 82 ? 9.056 4.669 -3.403 1.00 96.12 82 ALA A CA 1
ATOM 621 C C . ALA A 1 82 ? 9.145 5.619 -4.612 1.00 96.12 82 ALA A C 1
ATOM 623 O O . ALA A 1 82 ? 8.536 6.684 -4.641 1.00 96.12 82 ALA A O 1
ATOM 624 N N . GLN A 1 83 ? 9.975 5.259 -5.585 1.00 96.69 83 GLN A N 1
ATOM 625 C CA . GLN A 1 83 ? 10.311 6.098 -6.738 1.00 96.69 83 GLN A CA 1
ATOM 626 C C . GLN A 1 83 ? 9.282 6.078 -7.873 1.00 96.69 83 GLN A C 1
ATOM 628 O O . GLN A 1 83 ? 9.172 7.044 -8.625 1.00 96.69 83 GLN A O 1
ATOM 633 N N . ALA A 1 84 ? 8.552 4.978 -8.039 1.00 98.31 84 ALA A N 1
ATOM 634 C CA . ALA A 1 84 ? 7.690 4.779 -9.190 1.00 98.31 84 ALA A CA 1
ATOM 635 C C . ALA A 1 84 ? 6.257 5.224 -8.871 1.00 98.31 84 ALA A C 1
ATOM 637 O O . ALA A 1 84 ? 5.700 4.777 -7.866 1.00 98.31 84 ALA A O 1
ATOM 638 N N . PRO A 1 85 ? 5.628 6.070 -9.704 1.00 98.25 85 PRO A N 1
ATOM 639 C CA . PRO A 1 85 ? 4.255 6.497 -9.482 1.00 98.25 85 PRO A CA 1
ATOM 640 C C . PRO A 1 85 ? 3.272 5.355 -9.766 1.00 98.25 85 PRO A C 1
ATOM 642 O O . PRO A 1 85 ? 3.432 4.590 -10.715 1.00 98.25 85 PRO A O 1
ATOM 645 N N . LEU A 1 86 ? 2.217 5.280 -8.960 1.00 98.12 86 LEU A N 1
ATOM 646 C CA . LEU A 1 86 ? 1.088 4.358 -9.124 1.00 98.12 86 LEU A CA 1
ATOM 647 C C . LEU A 1 86 ? -0.186 5.047 -9.636 1.00 98.12 86 LEU A C 1
ATOM 649 O O . LEU A 1 86 ? -1.190 4.380 -9.893 1.00 98.12 86 LEU A O 1
ATOM 653 N N . GLY A 1 87 ? -0.131 6.373 -9.787 1.00 94.69 87 GLY A N 1
ATOM 654 C CA . GLY A 1 87 ? -1.240 7.216 -10.220 1.00 94.69 87 GLY A CA 1
ATOM 655 C C . GLY A 1 87 ? -2.166 7.652 -9.082 1.00 94.69 87 GLY A C 1
ATOM 656 O O . GLY A 1 87 ? -1.900 7.414 -7.902 1.00 94.69 87 GLY A O 1
ATOM 657 N N . ALA A 1 88 ? -3.261 8.309 -9.473 1.00 98.06 88 ALA A N 1
ATOM 658 C CA . ALA A 1 88 ? -4.304 8.761 -8.561 1.00 98.06 88 ALA A CA 1
ATOM 659 C C . ALA A 1 88 ? -5.165 7.571 -8.116 1.00 98.06 88 ALA A C 1
ATOM 661 O O . ALA A 1 88 ? -5.866 6.952 -8.920 1.00 98.06 88 ALA A O 1
ATOM 662 N N . LEU A 1 89 ? -5.110 7.267 -6.826 1.00 98.62 89 LEU A N 1
ATOM 663 C CA . LEU A 1 89 ? -5.791 6.151 -6.194 1.00 98.62 89 LEU A CA 1
ATOM 664 C C . LEU A 1 89 ? -7.168 6.557 -5.657 1.00 98.62 89 LEU A C 1
ATOM 666 O O . LEU A 1 89 ? -7.377 7.657 -5.131 1.00 98.62 89 LEU A O 1
ATOM 670 N N . ARG A 1 90 ? -8.103 5.610 -5.723 1.00 98.56 90 ARG A N 1
ATOM 671 C CA . ARG A 1 90 ? -9.424 5.673 -5.095 1.00 98.56 90 ARG A CA 1
ATOM 672 C C . ARG A 1 90 ? -9.559 4.619 -4.015 1.00 98.56 90 ARG A C 1
ATOM 674 O O . ARG A 1 90 ? -9.115 3.490 -4.200 1.00 98.56 90 ARG A O 1
ATOM 681 N N . GLN A 1 91 ? -10.200 4.979 -2.912 1.00 98.19 91 GLN A N 1
ATOM 682 C CA . GLN A 1 91 ? -10.491 4.018 -1.858 1.00 98.19 91 GLN A CA 1
ATOM 683 C C . GLN A 1 91 ? -11.689 3.133 -2.230 1.00 98.19 91 GLN A C 1
ATOM 685 O O . GLN A 1 91 ? -12.779 3.630 -2.507 1.00 98.19 91 GLN A O 1
ATOM 690 N N . GLU A 1 92 ? -11.495 1.820 -2.167 1.00 98.06 92 GLU A N 1
ATOM 691 C CA . GLU A 1 92 ? -12.505 0.779 -2.351 1.00 98.06 92 GLU A CA 1
ATOM 692 C C . GLU A 1 92 ? -12.404 -0.229 -1.201 1.00 98.06 92 GLU A C 1
ATOM 694 O O . GLU A 1 92 ? -11.591 -1.158 -1.208 1.00 98.06 92 GLU A O 1
ATOM 699 N N . GLY A 1 93 ? -13.221 -0.026 -0.164 1.00 96.56 93 GLY A N 1
ATOM 700 C CA . GLY A 1 93 ? -13.158 -0.824 1.059 1.00 96.56 93 GLY A CA 1
ATOM 701 C C . GLY A 1 93 ? -11.790 -0.705 1.738 1.00 96.56 93 GLY A C 1
ATOM 702 O O . GLY A 1 93 ? -11.370 0.384 2.124 1.00 96.56 93 GLY A O 1
ATOM 703 N N . ALA A 1 94 ? -11.095 -1.834 1.879 1.00 97.12 94 ALA A N 1
ATOM 704 C CA . ALA A 1 94 ? -9.750 -1.899 2.458 1.00 97.12 94 ALA A CA 1
ATOM 705 C C . ALA A 1 94 ? -8.626 -1.624 1.440 1.00 97.12 94 ALA A C 1
ATOM 707 O O . ALA A 1 94 ? -7.448 -1.738 1.782 1.00 97.12 94 ALA A O 1
ATOM 708 N N . CYS A 1 95 ? -8.979 -1.322 0.188 1.00 98.56 95 CYS A N 1
ATOM 709 C CA . CYS A 1 95 ? -8.034 -1.168 -0.904 1.00 98.56 95 CYS A CA 1
ATOM 710 C C . CYS A 1 95 ? -7.988 0.263 -1.437 1.00 98.56 95 CYS A C 1
ATOM 712 O O . CYS A 1 95 ? -8.967 1.000 -1.385 1.00 98.56 95 CYS A O 1
ATOM 714 N N . TRP A 1 96 ? -6.848 0.613 -2.012 1.00 98.69 96 TRP A N 1
ATOM 715 C CA . TRP A 1 96 ? -6.617 1.784 -2.837 1.00 98.69 96 TRP A CA 1
ATOM 716 C C . TRP A 1 96 ? -6.305 1.314 -4.251 1.00 98.69 96 TRP A C 1
ATOM 718 O O . TRP A 1 96 ? -5.411 0.487 -4.448 1.00 98.69 96 TRP A O 1
ATOM 728 N N . VAL A 1 97 ? -7.073 1.787 -5.227 1.00 98.62 97 VAL A N 1
ATOM 729 C CA . VAL A 1 97 ? -7.041 1.258 -6.592 1.00 98.62 97 VAL A CA 1
ATOM 730 C C . VAL A 1 97 ? -6.872 2.352 -7.636 1.00 98.62 97 VAL A C 1
ATOM 732 O O . VAL A 1 97 ? -7.342 3.475 -7.469 1.00 98.62 97 VAL A O 1
ATOM 735 N N . ALA A 1 98 ? -6.225 1.985 -8.734 1.00 98.19 98 ALA A N 1
ATOM 736 C CA . ALA A 1 98 ? -6.136 2.737 -9.982 1.00 98.19 98 ALA A CA 1
ATOM 737 C C . ALA A 1 98 ? -6.033 1.726 -11.145 1.00 98.19 98 ALA A C 1
ATOM 739 O O . ALA A 1 98 ? -5.899 0.523 -10.896 1.00 98.19 98 ALA A O 1
ATOM 740 N N . PRO A 1 99 ? -6.100 2.142 -12.422 1.00 97.25 99 PRO A N 1
ATOM 741 C CA . PRO A 1 99 ? -5.899 1.221 -13.539 1.00 97.25 99 PRO A CA 1
ATOM 742 C C . PRO A 1 99 ? -4.575 0.450 -13.416 1.00 97.25 99 PRO A C 1
ATOM 744 O O . PRO A 1 99 ? -3.503 1.044 -13.395 1.00 97.25 99 PRO A O 1
ATOM 747 N N . GLY A 1 100 ? -4.654 -0.879 -13.309 1.00 96.69 100 GLY A N 1
ATOM 748 C CA . GLY A 1 100 ? -3.483 -1.750 -13.148 1.00 96.69 100 GLY A CA 1
ATOM 749 C C . GLY A 1 100 ? -2.848 -1.758 -11.750 1.00 96.69 100 GLY A C 1
ATOM 750 O O . GLY A 1 100 ? -1.895 -2.508 -11.554 1.00 96.69 100 GLY A O 1
ATOM 751 N N . THR A 1 101 ? -3.385 -1.001 -10.788 1.00 98.31 101 THR A N 1
ATOM 752 C CA . THR A 1 101 ? -2.868 -0.902 -9.417 1.00 98.31 101 THR A CA 1
ATOM 753 C C . THR A 1 101 ? -3.929 -1.293 -8.395 1.00 98.31 101 THR A C 1
ATOM 755 O O . THR A 1 101 ? -5.057 -0.797 -8.422 1.00 98.31 101 THR A O 1
ATOM 758 N N . ARG A 1 102 ? -3.549 -2.126 -7.425 1.00 98.69 102 ARG A N 1
ATOM 759 C CA . ARG A 1 102 ? -4.353 -2.426 -6.238 1.00 98.69 102 ARG A CA 1
ATOM 760 C C . ARG A 1 102 ? -3.448 -2.561 -5.020 1.00 98.69 102 ARG A C 1
ATOM 762 O O . ARG A 1 102 ? -2.553 -3.398 -5.007 1.00 98.69 102 ARG A O 1
ATOM 769 N N . ILE A 1 103 ? -3.713 -1.760 -3.995 1.00 98.69 103 ILE A N 1
ATOM 770 C CA . ILE A 1 103 ? -3.012 -1.790 -2.710 1.00 98.69 103 ILE A CA 1
ATOM 771 C C . ILE A 1 103 ? -4.046 -2.021 -1.619 1.00 98.69 103 ILE A C 1
ATOM 773 O O . ILE A 1 103 ? -4.858 -1.141 -1.357 1.00 98.69 103 ILE A O 1
ATOM 777 N N . CYS A 1 104 ? -4.044 -3.180 -0.978 1.00 98.69 104 CYS A N 1
ATOM 778 C CA . CYS A 1 104 ? -5.003 -3.511 0.073 1.00 98.69 104 CYS A CA 1
ATOM 779 C C . CYS A 1 104 ? -4.306 -3.676 1.414 1.00 98.69 104 CYS A C 1
ATOM 781 O O . CYS A 1 104 ? -3.227 -4.256 1.469 1.00 98.69 104 CYS A O 1
ATOM 783 N N . ALA A 1 105 ? -4.941 -3.226 2.494 1.00 98.12 105 ALA A N 1
ATOM 784 C CA . ALA A 1 105 ? -4.463 -3.445 3.854 1.00 98.12 105 ALA A CA 1
ATOM 785 C C . ALA A 1 105 ? -5.636 -3.800 4.774 1.00 98.12 105 ALA A C 1
ATOM 787 O O . ALA A 1 105 ? -6.484 -2.964 5.086 1.00 98.12 105 ALA A O 1
ATOM 788 N N . TRP A 1 106 ? -5.669 -5.048 5.229 1.00 97.88 106 TRP A N 1
ATOM 789 C CA . TRP A 1 106 ? -6.672 -5.570 6.148 1.00 97.88 106 TRP A CA 1
ATOM 790 C C . TRP A 1 106 ? -6.081 -5.726 7.544 1.00 97.88 106 TRP A C 1
ATOM 792 O O . TRP A 1 106 ? -4.998 -6.290 7.720 1.00 97.88 106 TRP A O 1
ATOM 802 N N . ALA A 1 107 ? -6.820 -5.264 8.551 1.00 95.00 107 ALA A N 1
ATOM 803 C CA . ALA A 1 107 ? -6.472 -5.544 9.936 1.00 95.00 107 ALA A CA 1
ATOM 804 C C . ALA A 1 107 ? -6.424 -7.061 10.168 1.00 95.00 107 ALA A C 1
ATOM 806 O O . ALA A 1 107 ? -7.298 -7.797 9.705 1.00 95.00 107 ALA A O 1
ATOM 807 N N . LEU A 1 108 ? -5.404 -7.515 10.894 1.00 93.62 108 LEU A N 1
ATOM 808 C CA . LEU A 1 108 ? -5.375 -8.883 11.391 1.00 93.62 108 LEU A CA 1
ATOM 809 C C . LEU A 1 108 ? -6.372 -9.038 12.548 1.00 93.62 108 LEU A C 1
ATOM 811 O O . LEU A 1 108 ? -6.665 -8.062 13.249 1.00 93.62 108 LEU A O 1
ATOM 815 N N . PRO A 1 109 ? -6.857 -10.263 12.811 1.00 92.56 109 PRO A N 1
ATOM 816 C CA . PRO A 1 109 ? -7.540 -10.567 14.060 1.00 92.56 109 PRO A CA 1
ATOM 817 C C . PRO A 1 109 ? -6.687 -10.156 15.269 1.00 92.56 109 PRO A C 1
ATOM 819 O O . PRO A 1 109 ? -5.455 -10.222 15.232 1.00 92.56 109 PRO A O 1
ATOM 822 N N . ALA A 1 110 ? -7.334 -9.758 16.368 1.00 88.50 110 ALA A N 1
ATOM 823 C CA . ALA A 1 110 ? -6.633 -9.269 17.558 1.00 88.50 110 ALA A CA 1
ATOM 824 C C . ALA A 1 110 ? -5.614 -10.288 18.102 1.00 88.50 110 ALA A C 1
ATOM 826 O O . ALA A 1 110 ? -4.483 -9.916 18.402 1.00 88.50 110 ALA A O 1
ATOM 827 N N . ALA A 1 111 ? -5.981 -11.574 18.140 1.00 89.81 111 ALA A N 1
ATOM 828 C CA . ALA A 1 111 ? -5.092 -12.646 18.586 1.00 89.81 111 ALA A CA 1
ATOM 829 C C . ALA A 1 111 ? -3.840 -12.786 17.699 1.00 89.81 111 ALA A C 1
ATOM 831 O O . ALA A 1 111 ? -2.736 -12.966 18.208 1.00 89.81 111 ALA A O 1
ATOM 832 N N . GLU A 1 112 ? -3.985 -12.650 16.378 1.00 88.81 112 GLU A N 1
ATOM 833 C CA . GLU A 1 112 ? -2.844 -12.685 15.455 1.00 88.81 112 GLU A CA 1
ATOM 834 C C . GLU A 1 112 ? -1.960 -11.448 15.585 1.00 88.81 112 GLU A C 1
ATOM 836 O O . GLU A 1 112 ? -0.737 -11.560 15.544 1.00 88.81 112 GLU A O 1
ATOM 841 N N . THR A 1 113 ? -2.571 -10.278 15.777 1.00 86.25 113 THR A N 1
ATOM 842 C CA . THR A 1 113 ? -1.838 -9.037 16.046 1.00 86.25 113 THR A CA 1
ATOM 843 C C . THR A 1 113 ? -0.998 -9.184 17.314 1.00 86.25 113 THR A C 1
ATOM 845 O O . THR A 1 113 ? 0.194 -8.901 17.293 1.00 86.25 113 THR A O 1
ATOM 848 N N . GLN A 1 114 ? -1.589 -9.690 18.401 1.00 84.62 114 GLN A N 1
ATOM 849 C CA . GLN A 1 114 ? -0.890 -9.922 19.667 1.00 84.62 114 GLN A CA 1
ATOM 850 C C . GLN A 1 114 ? 0.255 -10.927 19.521 1.00 84.62 114 GLN A C 1
ATOM 852 O O . GLN A 1 114 ? 1.351 -10.665 20.006 1.00 84.62 114 GLN A O 1
ATOM 857 N N . ALA A 1 115 ? 0.028 -12.046 18.828 1.00 86.06 115 ALA A N 1
ATOM 858 C CA . ALA A 1 115 ? 1.066 -13.047 18.595 1.00 86.06 115 ALA A CA 1
ATOM 859 C C . ALA A 1 115 ? 2.238 -12.488 17.772 1.00 86.06 115 ALA A C 1
ATOM 861 O O . ALA A 1 115 ? 3.392 -12.777 18.071 1.00 86.06 115 ALA A O 1
ATOM 862 N N . ALA A 1 116 ? 1.953 -11.671 16.756 1.00 80.19 116 ALA A N 1
ATOM 863 C CA . ALA A 1 116 ? 2.981 -11.049 15.930 1.00 80.19 116 ALA A CA 1
ATOM 864 C C . ALA A 1 116 ? 3.793 -9.994 16.700 1.00 80.19 116 ALA A C 1
ATOM 866 O O . ALA A 1 116 ? 5.013 -9.969 16.569 1.00 80.19 116 ALA A O 1
ATOM 867 N N . LEU A 1 117 ? 3.140 -9.186 17.542 1.00 80.69 117 LEU A N 1
ATOM 868 C CA . LEU A 1 117 ? 3.821 -8.231 18.423 1.00 80.69 117 LEU A CA 1
ATOM 869 C C . LEU A 1 117 ? 4.688 -8.946 19.470 1.00 80.69 117 LEU A C 1
ATOM 871 O O . LEU A 1 117 ? 5.816 -8.539 19.708 1.00 80.69 117 LEU A O 1
ATOM 875 N N . ALA A 1 118 ? 4.194 -10.037 20.064 1.00 81.56 118 ALA A N 1
ATOM 876 C CA . ALA A 1 118 ? 4.943 -10.821 21.049 1.00 81.56 118 ALA A CA 1
ATOM 877 C C . ALA A 1 118 ? 6.144 -11.575 20.449 1.00 81.56 118 ALA A C 1
ATOM 879 O O . ALA A 1 118 ? 7.071 -11.926 21.170 1.00 81.56 118 ALA A O 1
ATOM 880 N N . ALA A 1 119 ? 6.119 -11.849 19.143 1.00 78.94 119 ALA A N 1
ATOM 881 C CA . ALA A 1 119 ? 7.229 -12.468 18.427 1.00 78.94 119 ALA A CA 1
ATOM 882 C C . ALA A 1 119 ? 8.313 -11.462 18.002 1.00 78.94 119 ALA A C 1
ATOM 884 O O . ALA A 1 119 ? 9.375 -11.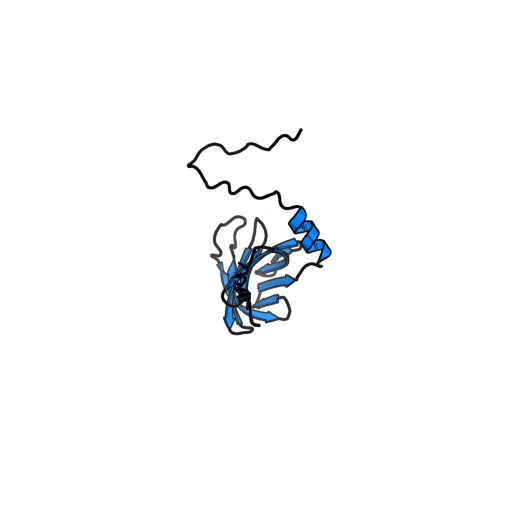887 17.543 1.00 78.94 119 ALA A O 1
ATOM 885 N N . GLN A 1 120 ? 8.070 -10.148 18.119 1.00 68.00 120 GLN A N 1
ATOM 886 C CA . GLN A 1 120 ? 9.123 -9.164 17.886 1.00 68.00 120 GLN A CA 1
ATOM 887 C C . GLN A 1 120 ? 10.166 -9.284 19.004 1.00 68.00 120 GLN A C 1
ATOM 889 O O . GLN A 1 120 ? 9.793 -9.275 20.176 1.00 68.00 120 GLN A O 1
ATOM 894 N N . PRO A 1 121 ? 11.464 -9.402 18.671 1.00 67.38 121 PRO A N 1
ATOM 895 C CA . PRO A 1 121 ? 12.503 -9.354 19.688 1.00 67.38 121 PRO A CA 1
ATOM 896 C C . PRO A 1 121 ? 12.413 -8.012 20.419 1.00 67.38 121 PRO A C 1
ATOM 898 O O . PRO A 1 121 ? 12.138 -6.994 19.778 1.00 67.38 121 PRO A O 1
ATOM 901 N N . ASP A 1 122 ? 12.656 -8.008 21.732 1.00 60.19 122 ASP A N 1
ATOM 902 C CA . ASP A 1 122 ? 12.753 -6.783 22.527 1.00 60.19 122 ASP A CA 1
ATOM 903 C C . ASP A 1 122 ? 13.778 -5.857 21.857 1.00 60.19 122 ASP A C 1
ATOM 905 O O . ASP A 1 122 ? 14.988 -6.092 21.896 1.00 60.19 122 ASP A O 1
ATOM 909 N N . GLY A 1 123 ? 13.279 -4.854 21.134 1.00 54.34 123 GLY A N 1
ATOM 910 C CA . GLY A 1 123 ? 14.093 -3.996 20.290 1.00 54.34 123 GLY A CA 1
ATOM 911 C C . GLY A 1 123 ? 15.006 -3.136 21.149 1.00 54.34 123 GLY A C 1
ATOM 912 O O . GLY A 1 123 ? 14.620 -2.052 21.578 1.00 54.34 123 GLY A O 1
ATOM 913 N N . VAL A 1 124 ? 16.235 -3.587 21.389 1.00 51.44 124 VAL A N 1
ATOM 914 C CA . VAL A 1 124 ? 17.294 -2.691 21.847 1.00 51.44 124 VAL A CA 1
ATOM 915 C C . VAL A 1 124 ? 17.639 -1.791 20.665 1.00 51.44 124 VAL A C 1
ATOM 917 O O . VAL A 1 124 ? 18.067 -2.267 19.615 1.00 51.44 124 VAL A O 1
ATOM 920 N N . MET A 1 125 ? 17.435 -0.484 20.832 1.00 44.69 125 MET A N 1
ATOM 921 C CA . MET A 1 125 ? 17.904 0.546 19.904 1.00 44.69 125 MET A CA 1
ATOM 922 C C . MET A 1 125 ? 19.425 0.420 19.732 1.00 44.69 125 MET A C 1
ATOM 924 O O . MET A 1 125 ? 20.204 0.950 20.523 1.00 44.69 125 MET A O 1
ATOM 928 N N . LEU A 1 126 ? 19.861 -0.286 18.690 1.00 47.50 126 LEU A N 1
ATOM 929 C CA . LEU A 1 126 ? 21.228 -0.210 18.196 1.00 47.50 126 LEU A CA 1
ATOM 930 C C . LEU A 1 126 ? 21.296 0.989 17.249 1.00 47.50 126 LEU A C 1
ATOM 932 O O . LEU A 1 126 ? 21.140 0.860 16.037 1.00 47.50 126 LEU A O 1
ATOM 936 N N . SER A 1 127 ? 21.491 2.183 17.813 1.00 44.12 127 SER A N 1
ATOM 937 C CA . SER A 1 127 ? 21.938 3.338 17.028 1.00 44.12 127 SER A CA 1
ATOM 938 C C . SER A 1 127 ? 23.207 2.948 16.261 1.00 44.12 127 SER A C 1
ATOM 940 O O . SER A 1 127 ? 24.068 2.286 16.851 1.00 44.12 127 SER A O 1
ATOM 942 N N . PRO A 1 128 ? 23.394 3.354 14.991 1.00 41.91 128 PRO A N 1
ATOM 943 C CA . PRO A 1 128 ? 24.649 3.094 14.308 1.00 41.91 128 PRO A CA 1
ATOM 944 C C . PRO A 1 128 ? 25.752 3.920 14.981 1.00 41.91 128 PRO A C 1
ATOM 946 O O . PRO A 1 128 ? 25.930 5.103 14.696 1.00 41.91 128 PRO A O 1
ATOM 949 N N . ILE A 1 129 ? 26.516 3.292 15.876 1.00 48.84 129 ILE A N 1
ATOM 950 C CA . ILE A 1 129 ? 27.913 3.673 16.062 1.00 48.84 129 ILE A CA 1
ATOM 951 C C . ILE A 1 129 ? 28.617 3.316 14.748 1.00 48.84 129 ILE A C 1
ATOM 953 O O . ILE A 1 129 ? 28.422 2.238 14.193 1.00 48.84 129 ILE A O 1
ATOM 957 N N . SER A 1 130 ? 29.323 4.285 14.183 1.00 41.94 130 SER A N 1
ATOM 958 C CA . SER A 1 130 ? 29.946 4.249 12.859 1.00 41.94 130 SER A CA 1
ATOM 959 C C . SER A 1 130 ? 30.512 2.884 12.436 1.00 41.94 130 SER A C 1
ATOM 961 O O . SER A 1 130 ? 31.346 2.317 13.136 1.00 41.94 130 SER A O 1
ATOM 963 N N . ALA A 1 131 ? 30.111 2.436 11.242 1.00 46.75 131 ALA A N 1
ATOM 964 C CA . ALA A 1 131 ? 30.866 1.596 10.308 1.00 46.75 131 ALA A CA 1
ATOM 965 C C . ALA A 1 131 ? 31.921 0.650 10.918 1.00 46.75 131 ALA A C 1
ATOM 967 O O . ALA A 1 131 ? 33.115 0.923 10.873 1.00 46.75 131 ALA A O 1
ATOM 968 N N . SER A 1 132 ? 31.484 -0.484 11.457 1.00 52.72 132 SER A N 1
ATOM 969 C CA . SER A 1 132 ? 32.163 -1.792 11.413 1.00 52.72 132 SER A CA 1
ATOM 970 C C . S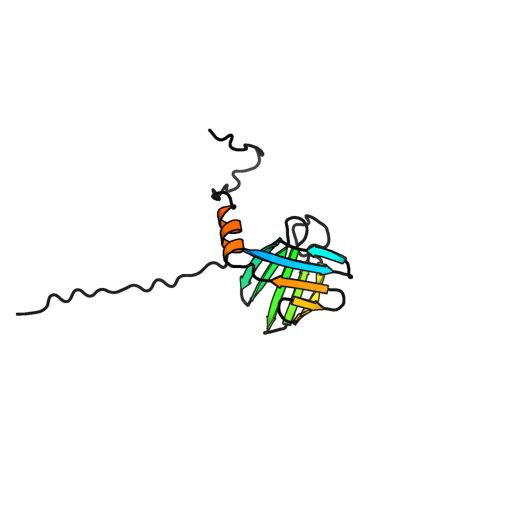ER A 1 132 ? 31.447 -2.736 12.374 1.00 52.72 132 SER A C 1
ATOM 972 O O . SER A 1 132 ? 30.992 -2.315 13.430 1.00 52.72 132 SER A O 1
ATOM 974 N N . SER A 1 133 ? 31.408 -4.025 12.044 1.00 48.56 133 SER A N 1
ATOM 975 C CA . SER A 1 133 ? 30.868 -5.111 12.884 1.00 48.56 133 SER A CA 1
ATOM 976 C C . SER A 1 133 ? 29.373 -5.391 12.705 1.00 48.56 133 SER A C 1
ATOM 978 O O . SER A 1 133 ? 28.564 -5.280 13.622 1.00 48.56 133 SER A O 1
ATOM 980 N N . ALA A 1 134 ? 29.018 -5.842 11.501 1.00 53.62 134 ALA A N 1
ATOM 981 C CA . ALA A 1 134 ? 27.889 -6.748 11.352 1.00 53.62 134 ALA A CA 1
ATOM 982 C C . ALA A 1 134 ? 28.209 -8.099 12.026 1.00 53.62 134 ALA A C 1
ATOM 984 O O . ALA A 1 134 ? 29.342 -8.577 11.952 1.00 53.62 134 ALA A O 1
ATOM 985 N N . CYS A 1 135 ? 27.160 -8.704 12.593 1.00 56.16 135 CYS A N 1
ATOM 986 C CA . CYS A 1 135 ? 27.035 -10.091 13.058 1.00 56.16 135 CYS A CA 1
ATOM 987 C C . CYS A 1 135 ? 27.537 -10.405 14.478 1.00 56.16 135 CYS A C 1
ATOM 989 O O . CYS A 1 135 ? 28.607 -10.977 14.653 1.00 56.16 135 CYS A O 1
ATOM 991 N N . ILE A 1 136 ? 26.681 -10.193 15.486 1.00 54.78 136 ILE A N 1
ATOM 992 C CA . ILE A 1 136 ? 26.651 -11.073 16.666 1.00 54.78 136 ILE A CA 1
ATOM 993 C C . ILE A 1 136 ? 25.195 -11.476 16.914 1.00 54.78 136 ILE A C 1
ATOM 995 O O . ILE A 1 136 ? 24.386 -10.681 17.383 1.00 54.78 136 ILE A O 1
ATOM 999 N N . GLY A 1 137 ? 24.861 -12.718 16.558 1.00 56.81 137 GLY A N 1
ATOM 1000 C CA . GLY A 1 137 ? 23.668 -13.383 17.069 1.00 56.81 137 GLY A CA 1
ATOM 1001 C C . GLY A 1 137 ? 23.889 -13.733 18.538 1.00 56.81 137 GLY A C 1
ATOM 1002 O O . GLY A 1 137 ? 24.950 -14.243 18.898 1.00 56.81 137 GLY A O 1
ATOM 1003 N N . ALA A 1 138 ? 22.907 -13.447 19.390 1.00 52.00 138 ALA A N 1
ATOM 1004 C CA . ALA A 1 138 ? 22.945 -13.872 20.780 1.00 52.00 138 ALA A CA 1
ATOM 1005 C C . ALA A 1 138 ? 22.786 -15.401 20.840 1.00 52.00 138 ALA A C 1
ATOM 1007 O O . ALA A 1 138 ? 21.722 -15.936 20.531 1.00 52.00 138 ALA A O 1
ATOM 1008 N N . ALA A 1 139 ? 23.853 -16.106 21.217 1.00 52.19 139 ALA A N 1
ATOM 1009 C CA . ALA A 1 139 ? 23.753 -17.484 21.673 1.00 52.19 139 ALA A CA 1
ATOM 1010 C C . ALA A 1 139 ? 23.106 -17.463 23.062 1.00 52.19 139 ALA A C 1
ATOM 1012 O O . ALA A 1 139 ? 23.678 -16.920 24.006 1.00 52.19 139 ALA A O 1
ATOM 1013 N N . GLY A 1 140 ? 21.889 -17.993 23.163 1.00 46.38 140 GLY A N 1
ATOM 1014 C CA . GLY A 1 140 ? 21.206 -18.148 24.441 1.00 46.38 140 GLY A CA 1
ATOM 1015 C C . GLY A 1 140 ? 21.810 -19.287 25.256 1.00 46.38 140 GLY A C 1
ATOM 1016 O O . GLY A 1 140 ? 21.984 -20.377 24.717 1.00 46.38 140 GLY A O 1
ATOM 1017 N N . HIS A 1 141 ? 22.070 -19.024 26.538 1.00 38.62 141 HIS A N 1
ATOM 1018 C CA . HIS A 1 141 ? 22.036 -19.979 27.648 1.00 38.62 141 HIS A CA 1
ATOM 1019 C C . HIS A 1 141 ? 21.692 -19.235 28.937 1.00 38.62 141 HIS A C 1
ATOM 1021 O O . HIS A 1 141 ? 22.319 -18.181 29.185 1.00 38.62 141 HIS A O 1
#

Radius of gyration: 21.15 Å; Cα contacts (8 Å, |Δi|>4): 234; chains: 1; bounding box: 46×43×76 Å

Secondary structure (DSSP, 8-state):
---------------------EEEEEEEEETTEEEEEEEEEEEE-GGG-EEEE-SS-EEEEEEEETTEEEEEE--STT-SS--EEEEEEEEETTEEEETTEEEEEEEPPHHHHHHHHHTS---------SS----------

Nearest PDB structures (foldseek):
  4kt5-assembly1_B  TM=4.854E-01  e=8.673E-01  Escherichia coli O157:H7
  5h9n-assembly1_A  TM=4.104E-01  e=7.394E+00  Rhodnius prolixus

Mean predicted aligned error: 11.71 Å

Organism: NCBI:txid453582

Foldseek 3Di:
DDDPDPPPPPPPDPPPPQQAKFWWAKWKWAQNDTPDGGIWIWAADPPRWIKIDHQFKIKTWADPDVQKTWIFIQVGTNRPDSPHTPGIWGDDPQWTDDVRTIIGTHHDPPVVRVVVVVPDPPDDPPDDPDDDDDDDDDDDD

Sequence (141 aa):
MRFLILALWAVLLPSFALADTRPVNCEITVGGVRHVTGRCYFSPRSGGSFQVGNDSYFADVSVNTPGQADGHWNADPLSTHAQAPLGALRQEGACWVAPGTRICAWALPAAETQAALAAQPDGVMLSPISASSACIGAAGH